Protein AF-A0A522YVW8-F1 (afdb_monomer_lite)

Foldseek 3Di:
DVVVVVVVVVVVVVVVVVVVVVVVPPPDVVCVLVVQQPPFAKFKAFPVRHTDDLVVQDDPPDRPRDPVCVQVSLQVSCVVPVPPDFMWMAGPVRPDIDTHNDD

Radius of gyration: 24.08 Å; chains: 1; bounding box: 51×25×70 Å

Sequence (103 aa):
MTRLRAVCLALLLLDLLYCVMAVTTVNAPSWDMFAKVEPLDFELTDARGAPVDLRASLPRAFYLVRREMLPALAECACRLRPEPAPWRLRLKDGSFTKDICVP

pLDDT: mean 75.1, std 14.1, range [38.06, 93.25]

Secondary structure (DSSP, 8-state):
-HHHHHHHHHHHHHHHHHHHHHHH-TT-TTTHHHHT-----EEEE-TTS-B--SGGGS-TT-----GGGHHHHHHHHHHHS-TTPPEEEEETTSS-EEEES--

Structure (mmCIF, N/CA/C/O backbone):
data_AF-A0A522YVW8-F1
#
_entry.id   AF-A0A522YVW8-F1
#
loop_
_atom_site.group_PDB
_atom_site.id
_atom_site.type_symbol
_atom_site.label_atom_id
_atom_site.label_alt_id
_atom_site.label_comp_id
_atom_site.label_asym_id
_atom_site.label_entity_id
_atom_site.label_seq_id
_atom_site.pdbx_PDB_ins_code
_atom_site.Cartn_x
_atom_site.Cartn_y
_atom_site.Cartn_z
_atom_site.occupancy
_atom_site.B_iso_or_equiv
_atom_site.auth_seq_id
_atom_site.auth_comp_id
_atom_site.auth_asym_id
_atom_site.auth_atom_id
_atom_site.pdbx_PDB_model_num
ATOM 1 N N . MET A 1 1 ? 37.978 11.272 -46.383 1.00 59.72 1 MET A N 1
ATOM 2 C CA . MET A 1 1 ? 36.776 11.923 -45.801 1.00 59.72 1 MET A CA 1
ATOM 3 C C . MET A 1 1 ? 35.459 11.211 -46.131 1.00 59.72 1 MET A C 1
ATOM 5 O O . MET A 1 1 ? 34.603 11.138 -45.262 1.00 59.72 1 MET A O 1
ATOM 9 N N . THR A 1 2 ? 35.277 10.650 -47.330 1.00 65.69 2 THR A N 1
ATOM 10 C CA . THR A 1 2 ? 34.048 9.933 -47.745 1.00 65.69 2 THR A CA 1
ATOM 11 C C . THR A 1 2 ? 33.773 8.638 -46.971 1.00 65.69 2 THR A C 1
ATOM 13 O O . THR A 1 2 ? 32.630 8.383 -46.608 1.00 65.69 2 THR A O 1
ATOM 16 N N . ARG A 1 3 ? 34.810 7.858 -46.630 1.00 72.94 3 ARG A N 1
ATOM 17 C CA . ARG A 1 3 ? 34.659 6.617 -45.840 1.00 72.94 3 ARG A CA 1
ATOM 18 C C . ARG A 1 3 ? 34.162 6.858 -44.410 1.00 72.94 3 ARG A C 1
ATOM 20 O O . ARG A 1 3 ? 33.306 6.126 -43.941 1.00 72.94 3 ARG A O 1
ATOM 27 N N . LEU A 1 4 ? 34.642 7.915 -43.749 1.00 79.19 4 LEU A N 1
ATOM 28 C CA . LEU A 1 4 ? 34.216 8.259 -42.385 1.00 79.19 4 LEU A CA 1
ATOM 29 C C . LEU A 1 4 ? 32.739 8.677 -42.347 1.00 79.19 4 LEU A C 1
ATOM 31 O O . LEU A 1 4 ? 32.002 8.265 -41.462 1.00 79.19 4 LEU A O 1
ATOM 35 N N . ARG A 1 5 ? 32.293 9.435 -43.359 1.00 80.81 5 ARG A N 1
ATOM 36 C CA . ARG A 1 5 ? 30.884 9.824 -43.507 1.00 80.81 5 ARG A CA 1
ATOM 37 C C . ARG A 1 5 ? 29.972 8.618 -43.719 1.00 80.81 5 ARG A C 1
ATOM 39 O O . ARG A 1 5 ? 28.914 8.570 -43.111 1.00 80.81 5 ARG A O 1
ATOM 46 N N . ALA A 1 6 ? 30.393 7.645 -44.527 1.00 85.12 6 ALA A N 1
ATOM 47 C CA . ALA A 1 6 ? 29.631 6.415 -44.735 1.00 85.12 6 ALA A CA 1
ATOM 48 C C . ALA A 1 6 ? 29.495 5.592 -43.442 1.00 85.12 6 ALA A C 1
ATOM 50 O O . ALA A 1 6 ? 28.415 5.089 -43.155 1.00 85.12 6 ALA A O 1
ATOM 51 N N . VAL A 1 7 ? 30.558 5.516 -42.632 1.00 85.81 7 VAL A N 1
ATOM 52 C CA . VAL A 1 7 ? 30.527 4.826 -41.332 1.00 85.81 7 VAL A CA 1
ATOM 53 C C . VAL A 1 7 ? 29.615 5.549 -40.340 1.00 85.81 7 VAL A C 1
ATOM 55 O O . VAL A 1 7 ? 28.770 4.910 -39.724 1.00 85.81 7 VAL A O 1
ATOM 58 N N . CYS A 1 8 ? 29.714 6.877 -40.221 1.00 86.31 8 CYS A N 1
ATOM 59 C CA . CYS A 1 8 ? 28.822 7.649 -39.350 1.00 86.31 8 CYS A CA 1
ATOM 60 C C . CYS A 1 8 ? 27.353 7.520 -39.767 1.00 86.31 8 CYS A C 1
ATOM 62 O O . CYS A 1 8 ? 26.482 7.400 -38.912 1.00 86.31 8 CYS A O 1
ATOM 64 N N . LEU A 1 9 ? 27.077 7.524 -41.073 1.00 90.94 9 LEU A N 1
ATOM 65 C CA . LEU A 1 9 ? 25.720 7.404 -41.595 1.00 90.94 9 LEU A CA 1
ATOM 66 C C . LEU A 1 9 ? 25.160 5.989 -41.384 1.00 90.94 9 LEU A C 1
ATOM 68 O O . LEU A 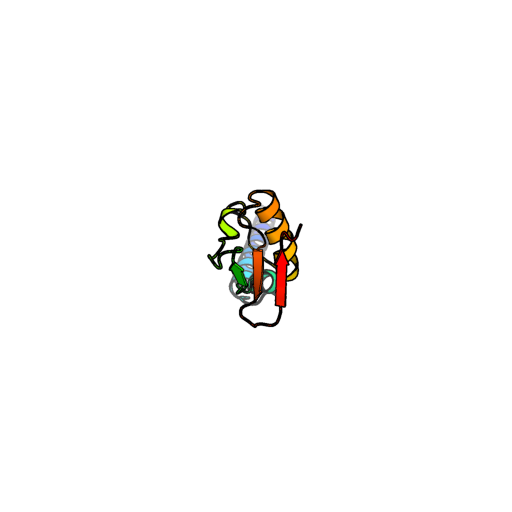1 9 ? 23.992 5.848 -41.039 1.00 90.94 9 LEU A O 1
ATOM 72 N N . ALA A 1 10 ? 25.997 4.954 -41.500 1.00 90.31 10 ALA A N 1
ATOM 73 C CA . ALA A 1 10 ? 25.621 3.583 -41.164 1.00 90.31 10 ALA A CA 1
ATOM 74 C C . ALA A 1 10 ? 25.314 3.412 -39.666 1.00 90.31 10 ALA A C 1
ATOM 76 O O . ALA A 1 10 ? 24.329 2.764 -39.325 1.00 90.31 10 ALA A O 1
ATOM 77 N N . LEU A 1 11 ? 26.108 4.026 -38.782 1.00 89.56 11 LEU A N 1
ATOM 78 C CA . LEU A 1 11 ? 25.860 4.003 -37.335 1.00 89.56 11 LEU A CA 1
ATOM 79 C C . LEU A 1 11 ? 24.562 4.735 -36.968 1.00 89.56 11 LEU A C 1
ATOM 81 O O . LEU A 1 11 ? 23.757 4.203 -36.214 1.00 89.56 11 LEU A O 1
ATOM 85 N N . LEU A 1 12 ? 24.312 5.903 -37.570 1.00 91.62 12 LEU A N 1
ATOM 86 C CA . LEU A 1 12 ? 23.057 6.643 -37.395 1.00 91.62 12 LEU A CA 1
ATOM 87 C C . LEU A 1 12 ? 21.839 5.845 -37.868 1.00 91.62 12 LEU A C 1
ATOM 89 O O . LEU A 1 12 ? 20.812 5.842 -37.197 1.00 91.62 12 LEU A O 1
ATOM 93 N N . LEU A 1 13 ? 21.943 5.159 -39.009 1.00 93.25 13 LEU A N 1
ATOM 94 C CA . LEU A 1 13 ? 20.872 4.292 -39.500 1.00 93.25 13 LEU A CA 1
ATOM 95 C C . LEU A 1 13 ? 20.631 3.100 -38.568 1.00 93.25 13 LEU A C 1
ATOM 97 O O . LEU A 1 13 ? 19.480 2.715 -38.383 1.00 93.25 13 LEU A O 1
ATOM 101 N N . LEU A 1 14 ? 21.685 2.542 -37.967 1.00 89.38 14 LEU A N 1
ATOM 102 C CA . LEU A 1 14 ? 21.572 1.445 -37.008 1.00 89.38 14 LEU A CA 1
ATOM 103 C C . LEU A 1 14 ? 20.843 1.886 -35.729 1.00 89.38 14 LEU A C 1
ATOM 105 O O . LEU A 1 14 ? 19.925 1.196 -35.289 1.00 89.38 14 LEU A O 1
ATOM 109 N N . ASP A 1 15 ? 21.192 3.053 -35.182 1.00 86.44 15 ASP A N 1
ATOM 110 C CA . ASP A 1 15 ? 20.510 3.640 -34.018 1.00 86.44 15 ASP A CA 1
ATOM 111 C C . ASP A 1 15 ? 19.047 3.960 -34.325 1.00 86.44 15 ASP A C 1
ATOM 113 O O . ASP A 1 15 ? 18.153 3.683 -33.525 1.00 86.44 15 ASP A O 1
ATOM 117 N N . LEU A 1 16 ? 18.774 4.506 -35.510 1.00 89.19 16 LEU A N 1
ATOM 118 C CA . LEU A 1 16 ? 17.413 4.831 -35.918 1.00 89.19 16 LEU A CA 1
ATOM 119 C C . LEU A 1 16 ? 16.569 3.559 -36.083 1.00 89.19 16 LEU A C 1
ATOM 121 O O . LEU A 1 16 ? 15.420 3.523 -35.643 1.0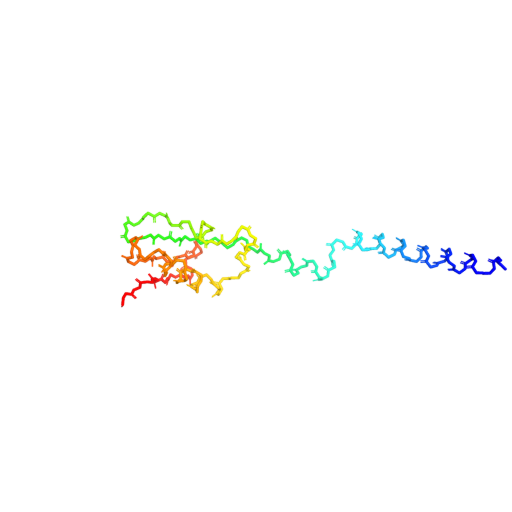0 89.19 16 LEU A O 1
ATOM 125 N N . LEU A 1 17 ? 17.154 2.489 -36.629 1.00 87.38 17 LEU A N 1
ATOM 126 C CA . LEU A 1 17 ? 16.517 1.177 -36.722 1.00 87.38 17 LEU A CA 1
ATOM 127 C C . LEU A 1 17 ? 16.258 0.570 -35.335 1.00 87.38 17 LEU A C 1
ATOM 129 O O . LEU A 1 17 ? 15.187 0.009 -35.108 1.00 87.38 17 LEU A O 1
ATOM 133 N N . TYR A 1 18 ? 17.198 0.719 -34.397 1.00 81.81 18 TYR A N 1
ATOM 134 C CA . TYR A 1 18 ? 17.029 0.287 -33.009 1.00 81.81 18 TYR A CA 1
ATOM 135 C C . TYR A 1 18 ? 15.882 1.033 -32.319 1.00 81.81 18 TYR A C 1
ATOM 137 O O . TYR A 1 18 ? 15.037 0.400 -31.692 1.00 81.81 18 TYR A O 1
ATOM 145 N N . CYS A 1 19 ? 15.789 2.354 -32.487 1.00 78.56 19 CYS A N 1
ATOM 146 C CA . CYS A 1 19 ? 14.689 3.154 -31.949 1.00 78.56 19 CYS A CA 1
ATOM 147 C C . CYS A 1 19 ? 13.329 2.724 -32.520 1.00 78.56 19 CYS A C 1
ATOM 149 O O . CYS A 1 19 ? 12.362 2.593 -31.773 1.00 78.56 19 CYS A O 1
ATOM 151 N N . VAL A 1 20 ? 13.249 2.451 -33.827 1.00 81.62 20 VAL A N 1
ATOM 152 C CA . VAL A 1 20 ? 12.018 1.952 -34.465 1.00 81.62 20 VAL A CA 1
ATOM 153 C C . VAL A 1 20 ? 11.655 0.553 -33.955 1.00 81.62 20 VAL A C 1
ATOM 155 O O . VAL A 1 20 ? 10.491 0.297 -33.643 1.00 81.62 20 VAL A O 1
ATOM 158 N N . MET A 1 21 ? 12.635 -0.343 -33.810 1.00 75.62 21 MET A N 1
ATOM 159 C CA . MET A 1 21 ? 12.433 -1.663 -33.200 1.00 75.62 21 MET A CA 1
ATOM 160 C C . MET A 1 21 ? 11.936 -1.537 -31.759 1.00 75.62 21 MET A C 1
ATOM 162 O O . MET A 1 21 ? 10.925 -2.138 -31.426 1.00 75.62 21 MET A O 1
ATOM 166 N N . ALA A 1 22 ? 12.558 -0.694 -30.935 1.00 69.44 22 ALA A N 1
ATOM 167 C CA . ALA A 1 22 ? 12.159 -0.484 -29.545 1.00 69.44 22 ALA A CA 1
ATOM 168 C C . ALA A 1 22 ? 10.719 0.045 -29.407 1.00 69.44 22 ALA A C 1
ATOM 170 O O . ALA A 1 22 ? 10.003 -0.361 -28.496 1.00 69.44 22 ALA A O 1
ATOM 171 N N . VAL A 1 23 ? 10.280 0.921 -30.319 1.00 71.12 23 VAL A N 1
ATOM 172 C CA . VAL A 1 23 ? 8.904 1.450 -30.341 1.00 71.12 23 VAL A CA 1
ATOM 173 C C . VAL A 1 23 ? 7.895 0.402 -30.819 1.00 71.12 23 VAL A C 1
ATOM 175 O O . VAL A 1 23 ? 6.766 0.368 -30.337 1.00 71.12 23 VAL A O 1
ATOM 178 N N . THR A 1 24 ? 8.278 -0.455 -31.767 1.00 70.88 24 THR A N 1
ATOM 179 C CA . THR A 1 24 ? 7.378 -1.472 -32.340 1.00 70.88 24 THR A CA 1
ATOM 180 C C . THR A 1 24 ? 7.311 -2.750 -31.505 1.00 70.88 24 THR A C 1
ATOM 182 O O . THR A 1 24 ? 6.283 -3.429 -31.507 1.00 70.88 24 THR A O 1
ATOM 185 N N . THR A 1 25 ? 8.341 -3.054 -30.713 1.00 60.31 25 THR A N 1
ATOM 186 C CA . THR A 1 25 ? 8.296 -4.084 -29.671 1.00 60.31 25 THR A CA 1
ATOM 187 C C . THR A 1 25 ? 7.583 -3.542 -28.433 1.00 60.31 25 THR A C 1
ATOM 189 O O . THR A 1 25 ? 8.189 -3.336 -27.385 1.00 60.31 25 THR A O 1
ATOM 192 N N . VAL A 1 26 ? 6.267 -3.356 -28.536 1.00 51.91 26 VAL A N 1
ATOM 193 C CA . VAL A 1 26 ? 5.372 -2.973 -27.422 1.00 51.91 26 VAL A CA 1
ATOM 194 C C . VAL A 1 26 ? 5.398 -4.001 -26.263 1.00 51.91 26 VAL A C 1
ATOM 196 O O . VAL A 1 26 ? 4.888 -3.730 -25.186 1.00 51.91 26 VAL A O 1
ATOM 199 N N . ASN A 1 27 ? 6.080 -5.143 -26.441 1.00 49.53 27 ASN A N 1
ATOM 200 C CA . ASN A 1 27 ? 6.222 -6.231 -25.467 1.00 49.53 27 ASN A CA 1
ATOM 201 C C . ASN A 1 27 ? 7.694 -6.566 -25.148 1.00 49.53 27 ASN A C 1
ATOM 203 O O . ASN A 1 27 ? 8.072 -7.736 -25.075 1.00 49.53 27 ASN A O 1
ATOM 207 N N . ALA A 1 28 ? 8.571 -5.568 -25.008 1.00 47.62 28 ALA A N 1
ATOM 208 C CA . ALA A 1 28 ? 9.888 -5.827 -24.431 1.00 47.62 28 ALA A CA 1
ATOM 209 C C . ALA A 1 28 ? 9.716 -6.240 -22.950 1.00 47.62 28 ALA A C 1
ATOM 211 O O . ALA A 1 28 ? 9.045 -5.523 -22.205 1.00 47.62 28 ALA A O 1
ATOM 212 N N . PRO A 1 29 ? 10.334 -7.342 -22.479 1.00 50.72 29 PRO A N 1
ATOM 213 C CA . PRO A 1 29 ? 10.122 -7.879 -21.125 1.00 50.72 29 PRO A CA 1
ATOM 214 C C . PRO A 1 29 ? 10.501 -6.902 -19.996 1.00 50.72 29 PRO A C 1
ATOM 216 O O . PRO A 1 29 ? 10.115 -7.090 -18.846 1.00 50.72 29 PRO A O 1
ATOM 219 N N . SER A 1 30 ? 11.238 -5.832 -20.306 1.00 50.59 30 SER A N 1
ATOM 220 C CA . SER A 1 30 ? 11.545 -4.753 -19.366 1.00 50.59 30 SER A CA 1
ATOM 221 C C . SER A 1 30 ? 10.346 -3.851 -19.050 1.00 50.59 30 SER A C 1
ATOM 223 O O . SER A 1 30 ? 10.303 -3.280 -17.964 1.00 50.59 30 SER A O 1
ATOM 225 N N . TRP A 1 31 ? 9.360 -3.733 -19.947 1.00 43.31 31 TRP A N 1
ATOM 226 C CA . TRP A 1 31 ? 8.134 -2.966 -19.696 1.00 43.31 31 TRP A CA 1
ATOM 227 C C . TRP A 1 31 ? 7.123 -3.742 -18.844 1.00 43.31 31 TRP A C 1
ATOM 229 O O . TRP A 1 31 ? 6.396 -3.126 -18.066 1.00 43.31 31 TRP A O 1
ATOM 239 N N . ASP A 1 32 ? 7.153 -5.079 -18.870 1.00 46.22 32 ASP A N 1
ATOM 240 C CA . ASP A 1 32 ? 6.354 -5.927 -17.969 1.00 46.22 32 ASP A CA 1
ATOM 241 C C . ASP A 1 32 ? 6.715 -5.736 -16.484 1.00 46.22 32 ASP A C 1
ATOM 243 O O . ASP A 1 32 ? 5.873 -5.930 -15.605 1.00 46.22 32 ASP A O 1
ATOM 247 N N . MET A 1 33 ? 7.936 -5.273 -16.180 1.00 44.47 33 MET A N 1
ATOM 248 C CA . MET A 1 33 ? 8.315 -4.881 -14.815 1.00 44.47 33 MET A CA 1
ATOM 249 C C . MET A 1 33 ? 7.546 -3.651 -14.307 1.00 44.47 33 MET A C 1
ATOM 251 O O . MET A 1 33 ? 7.402 -3.488 -13.096 1.00 44.47 33 MET A O 1
ATOM 255 N N . PHE A 1 34 ? 7.037 -2.811 -15.213 1.00 42.81 34 PHE A N 1
ATOM 256 C CA . PHE A 1 34 ? 6.215 -1.639 -14.898 1.00 42.81 34 PHE A CA 1
ATOM 257 C C . PHE A 1 34 ? 4.720 -1.881 -15.159 1.00 42.81 34 PHE A C 1
ATOM 259 O O . PHE A 1 34 ? 3.886 -1.232 -14.533 1.00 42.81 34 PHE A O 1
ATOM 266 N N . ALA A 1 35 ? 4.362 -2.831 -16.031 1.00 38.06 35 ALA A N 1
ATOM 267 C CA . ALA A 1 35 ? 2.971 -3.211 -16.294 1.00 38.06 35 ALA A CA 1
ATOM 268 C C . ALA A 1 35 ? 2.322 -3.947 -15.109 1.00 38.06 35 ALA A C 1
ATOM 270 O O . ALA A 1 35 ? 1.111 -3.874 -14.924 1.00 38.06 35 ALA A O 1
ATOM 271 N N . LYS A 1 36 ? 3.126 -4.591 -14.252 1.00 45.56 36 LYS A N 1
ATOM 272 C CA . LYS A 1 36 ? 2.666 -5.219 -13.004 1.00 45.56 36 LYS A CA 1
ATOM 273 C C . LYS A 1 36 ? 2.601 -4.270 -11.804 1.00 45.56 36 LYS A C 1
ATOM 275 O O . LYS A 1 36 ? 2.681 -4.706 -10.658 1.00 45.56 36 LYS A O 1
ATOM 280 N N . VAL A 1 37 ? 2.428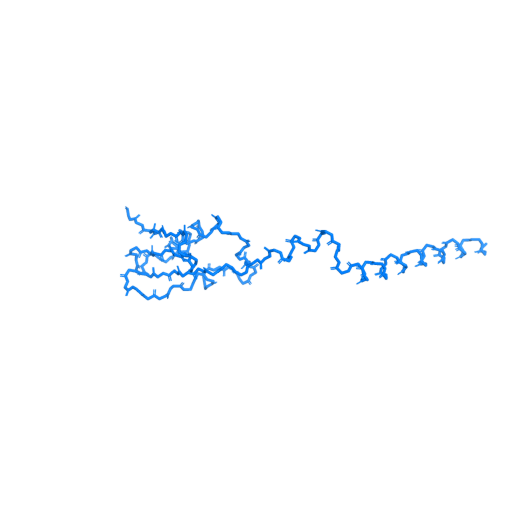 -2.970 -12.038 1.00 50.69 37 VAL A N 1
ATOM 281 C CA . VAL A 1 37 ? 1.911 -2.067 -11.001 1.00 50.69 37 VAL A CA 1
ATOM 282 C C . VAL A 1 37 ? 0.401 -2.283 -10.949 1.00 50.69 37 VAL A C 1
ATOM 284 O O . VAL A 1 37 ? -0.387 -1.463 -11.413 1.00 50.69 37 VAL A O 1
ATOM 287 N N . GLU A 1 38 ? -0.007 -3.450 -10.451 1.00 53.25 38 GLU A N 1
ATOM 288 C CA . GLU A 1 38 ? -1.414 -3.701 -10.174 1.00 53.25 38 GLU A CA 1
ATOM 289 C C . GLU A 1 38 ? -1.855 -2.686 -9.112 1.00 53.25 38 GLU A C 1
ATOM 291 O O . GLU A 1 38 ? -1.204 -2.573 -8.064 1.00 53.25 38 GLU A O 1
ATOM 296 N N . PRO A 1 39 ? -2.911 -1.895 -9.370 1.00 56.91 39 PRO A N 1
ATOM 297 C CA . PRO A 1 39 ? -3.464 -1.025 -8.353 1.00 56.91 39 PRO A CA 1
ATOM 298 C C . PRO A 1 39 ? -3.891 -1.908 -7.185 1.00 56.91 39 PRO A C 1
ATOM 300 O O . PRO A 1 39 ? -4.803 -2.722 -7.294 1.00 56.91 39 PRO A O 1
ATOM 303 N N . LEU A 1 40 ? -3.182 -1.779 -6.068 1.00 65.75 40 LEU A N 1
ATOM 304 C CA . LEU A 1 40 ? -3.515 -2.533 -4.878 1.00 65.75 40 LEU A CA 1
ATOM 305 C C . LEU A 1 40 ? -4.819 -1.995 -4.296 1.00 65.75 40 LEU A C 1
ATOM 307 O O . LEU A 1 40 ? -4.867 -0.893 -3.747 1.00 65.75 40 LEU A O 1
ATOM 311 N N . ASP A 1 41 ? -5.869 -2.794 -4.430 1.00 78.38 41 ASP A N 1
ATOM 312 C CA . ASP A 1 41 ? -7.183 -2.533 -3.864 1.00 78.38 41 ASP A CA 1
ATOM 313 C C . ASP A 1 41 ? -7.197 -2.906 -2.374 1.00 78.38 41 ASP A C 1
ATOM 315 O O . ASP A 1 41 ? -7.472 -4.043 -1.977 1.00 78.38 41 ASP A O 1
ATOM 319 N N . PHE A 1 42 ? -6.881 -1.923 -1.531 1.00 83.62 42 PHE A N 1
ATOM 320 C CA . PHE A 1 42 ? -6.928 -2.039 -0.075 1.00 83.62 42 PHE A CA 1
ATOM 321 C C . PHE A 1 42 ? -7.846 -0.987 0.545 1.00 83.62 42 PHE A C 1
ATOM 323 O O . PHE A 1 42 ? -8.101 0.075 -0.023 1.00 83.62 42 PHE A O 1
ATOM 330 N N . GLU A 1 43 ? -8.318 -1.294 1.742 1.00 88.00 43 GLU A N 1
ATOM 331 C CA . GLU A 1 43 ? -9.078 -0.417 2.615 1.00 88.00 43 GLU A CA 1
ATOM 332 C C . GLU A 1 43 ? -8.335 -0.318 3.946 1.00 88.00 43 GLU A C 1
ATOM 334 O O . GLU A 1 43 ? -7.913 -1.324 4.521 1.00 88.00 43 GLU A O 1
ATOM 339 N N . LEU A 1 44 ? -8.146 0.907 4.423 1.00 87.00 44 LEU A N 1
ATOM 340 C CA . LEU A 1 44 ? -7.627 1.175 5.754 1.00 87.00 44 LE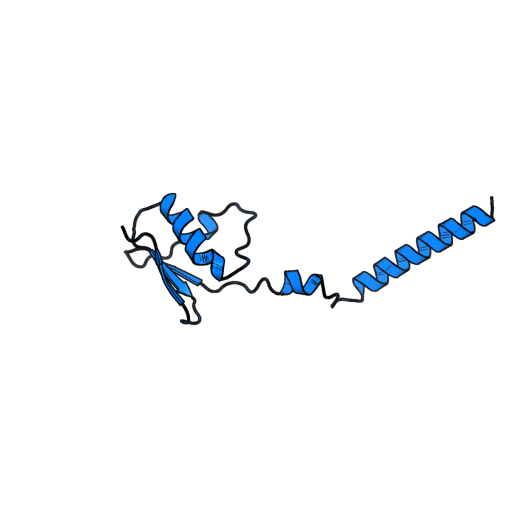U A CA 1
ATOM 341 C C . LEU A 1 44 ? -8.687 1.972 6.505 1.00 87.00 44 LEU A C 1
ATOM 343 O O . LEU A 1 44 ? -9.105 3.029 6.035 1.00 87.00 44 LEU A O 1
ATOM 347 N N . THR A 1 45 ? -9.120 1.468 7.653 1.00 90.00 45 THR A N 1
ATOM 348 C CA . THR A 1 45 ? -10.105 2.141 8.506 1.00 90.00 45 THR A CA 1
ATOM 349 C C . THR A 1 45 ? -9.531 2.400 9.885 1.00 90.00 45 THR A C 1
ATOM 351 O O . THR A 1 45 ? -8.775 1.581 10.402 1.00 90.00 45 THR A O 1
ATOM 354 N N . ASP A 1 46 ? -9.907 3.512 10.496 1.00 88.94 46 ASP A N 1
ATOM 355 C CA . ASP A 1 46 ? -9.560 3.817 11.878 1.00 88.94 46 ASP A CA 1
ATOM 356 C C . ASP A 1 46 ? -10.459 3.064 12.882 1.00 88.94 46 ASP A C 1
ATOM 358 O O . ASP A 1 46 ? -11.359 2.306 12.503 1.00 88.94 46 ASP A O 1
ATOM 362 N N . ALA A 1 47 ? -10.243 3.292 14.180 1.00 86.69 47 ALA A N 1
ATOM 363 C CA . ALA A 1 47 ? -11.022 2.652 15.244 1.00 86.69 47 ALA A CA 1
ATOM 364 C C . ALA A 1 47 ? -12.519 3.005 15.234 1.00 86.69 47 ALA A C 1
ATOM 366 O O . ALA A 1 47 ? -13.328 2.313 15.851 1.00 86.69 47 ALA A O 1
ATOM 367 N N . ARG A 1 48 ? -12.896 4.093 14.555 1.00 87.88 48 ARG A N 1
ATOM 368 C CA . ARG A 1 48 ? -14.278 4.566 14.407 1.00 87.88 48 ARG A CA 1
ATOM 369 C C . ARG A 1 48 ? -14.914 4.056 13.112 1.00 87.88 48 ARG A C 1
ATOM 371 O O . ARG A 1 48 ? -16.071 4.368 12.845 1.00 87.88 48 ARG A O 1
ATOM 378 N N . GLY A 1 49 ? -14.176 3.284 12.314 1.00 86.00 49 GLY A N 1
ATOM 379 C CA . GLY A 1 49 ? -14.606 2.808 11.004 1.00 86.00 49 GLY A CA 1
ATOM 380 C C . GLY A 1 49 ? -14.522 3.869 9.906 1.00 86.00 49 GLY A C 1
ATOM 381 O O . GLY A 1 49 ? -15.035 3.638 8.812 1.00 86.00 49 GLY A O 1
ATOM 382 N N . ALA A 1 50 ? -13.896 5.021 10.160 1.00 87.50 50 ALA A N 1
ATOM 383 C CA . ALA A 1 50 ? -13.681 6.029 9.132 1.00 87.50 50 ALA A CA 1
ATOM 384 C C . ALA A 1 50 ? -12.501 5.633 8.225 1.00 87.50 50 ALA A C 1
ATOM 386 O O . ALA A 1 50 ? -11.509 5.074 8.703 1.00 87.50 50 ALA A O 1
ATOM 387 N N . PRO A 1 51 ? -12.590 5.897 6.908 1.00 86.81 51 PRO A N 1
ATOM 388 C CA . PRO A 1 51 ? -11.521 5.572 5.976 1.00 86.81 51 PRO A CA 1
ATOM 389 C C . PRO A 1 51 ? -10.296 6.456 6.231 1.00 86.81 51 PRO A C 1
ATOM 391 O O . PRO A 1 51 ? -10.400 7.678 6.345 1.00 86.81 51 PRO A O 1
ATOM 394 N N . VAL A 1 52 ? -9.123 5.832 6.267 1.00 83.69 52 VAL A N 1
ATOM 395 C CA . VAL A 1 52 ? -7.831 6.503 6.409 1.00 83.69 52 VAL A CA 1
ATOM 396 C C . VAL A 1 52 ? -7.130 6.499 5.059 1.00 83.69 52 VAL A C 1
ATOM 398 O O . VAL A 1 52 ? -6.795 5.446 4.515 1.00 83.69 52 VAL A O 1
ATOM 401 N N . ASP A 1 53 ? -6.868 7.689 4.520 1.00 79.75 53 ASP A N 1
ATOM 402 C CA . ASP A 1 53 ? -6.083 7.810 3.297 1.00 79.75 53 ASP A CA 1
ATOM 403 C C . ASP A 1 53 ? -4.586 7.642 3.596 1.00 79.75 53 ASP A C 1
ATOM 405 O O . ASP A 1 53 ? -3.907 8.555 4.073 1.00 79.75 53 ASP A O 1
ATOM 409 N N . LEU A 1 54 ? -4.059 6.457 3.281 1.00 76.31 54 LEU A N 1
ATOM 410 C CA . LEU A 1 54 ? -2.635 6.152 3.408 1.00 76.31 54 LEU A CA 1
ATOM 411 C C . LEU A 1 54 ? -1.770 7.046 2.506 1.00 76.31 54 LEU A C 1
ATOM 413 O O . LEU A 1 54 ? -0.645 7.386 2.868 1.00 76.31 54 LEU A O 1
ATOM 417 N N . ARG A 1 55 ? -2.288 7.439 1.332 1.00 71.94 55 ARG A N 1
ATOM 418 C CA . ARG A 1 55 ? -1.549 8.230 0.335 1.00 71.94 55 ARG A CA 1
ATOM 419 C C . ARG A 1 55 ? -1.291 9.643 0.832 1.00 71.94 55 ARG A C 1
ATOM 421 O O . ARG A 1 55 ? -0.252 10.209 0.513 1.00 71.94 55 ARG A O 1
ATOM 428 N N . ALA A 1 56 ? -2.178 10.176 1.672 1.00 72.00 56 ALA A N 1
ATOM 429 C CA . ALA A 1 56 ? -1.991 11.470 2.320 1.00 72.00 56 ALA A CA 1
ATOM 430 C C . ALA A 1 56 ? -0.771 11.508 3.262 1.00 72.00 56 ALA A C 1
ATOM 432 O O . ALA A 1 56 ? -0.291 12.590 3.592 1.00 72.00 56 ALA A O 1
ATOM 433 N N . SER A 1 57 ? -0.273 10.347 3.698 1.00 69.12 57 SER A N 1
ATOM 434 C CA . SER A 1 57 ? 0.910 10.224 4.561 1.00 69.12 57 SER A CA 1
ATOM 435 C C . SER A 1 57 ? 2.176 9.821 3.793 1.00 69.12 57 SER A C 1
ATOM 437 O O . SER A 1 57 ? 3.249 9.744 4.388 1.00 69.12 57 SER A O 1
ATOM 439 N N . LEU A 1 58 ? 2.076 9.575 2.482 1.00 67.25 58 LEU A N 1
ATOM 440 C CA . LEU A 1 58 ? 3.204 9.225 1.621 1.00 67.25 58 LEU A CA 1
ATOM 441 C C . LEU A 1 58 ? 3.698 10.455 0.838 1.00 67.25 58 LEU A C 1
ATOM 443 O O . LEU A 1 58 ? 2.902 11.321 0.467 1.00 67.25 58 LEU A O 1
ATOM 447 N N . PRO A 1 59 ? 5.003 10.549 0.521 1.00 63.69 59 PRO A N 1
ATOM 448 C CA . PRO A 1 59 ? 5.493 11.552 -0.418 1.00 63.69 59 PRO A CA 1
ATOM 449 C C . PRO A 1 59 ? 4.805 11.391 -1.781 1.00 63.69 59 PRO A C 1
ATOM 451 O O . PRO A 1 59 ? 4.602 10.268 -2.236 1.00 63.69 59 PRO A O 1
ATOM 454 N N . ARG A 1 60 ? 4.513 12.498 -2.482 1.00 57.09 60 ARG A N 1
ATOM 455 C CA . ARG A 1 60 ? 3.790 12.506 -3.779 1.00 57.09 60 ARG A CA 1
ATOM 456 C C . ARG A 1 60 ? 4.374 11.587 -4.868 1.00 57.09 60 ARG A C 1
ATOM 458 O O . ARG A 1 60 ? 3.679 11.296 -5.832 1.00 57.09 60 ARG A O 1
ATOM 465 N N . ALA A 1 61 ? 5.630 11.162 -4.733 1.00 56.19 61 ALA A N 1
ATOM 466 C CA . ALA A 1 61 ? 6.327 10.287 -5.676 1.00 56.19 61 ALA A CA 1
ATOM 467 C C . ALA A 1 61 ? 6.332 8.794 -5.277 1.00 56.19 61 ALA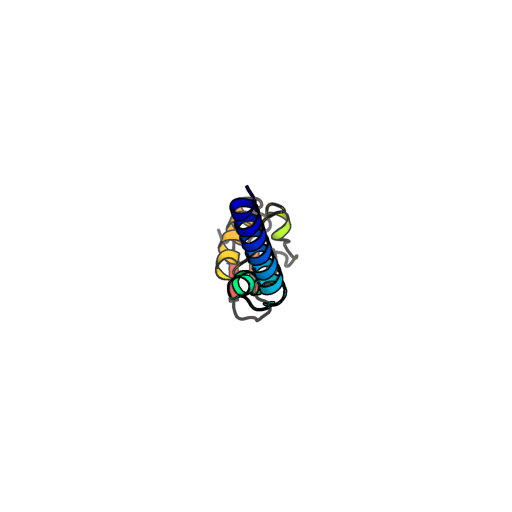 A C 1
ATOM 469 O O . ALA A 1 61 ? 6.935 7.986 -5.981 1.00 56.19 61 ALA A O 1
ATOM 470 N N . PHE A 1 62 ? 5.706 8.409 -4.158 1.00 57.50 62 PHE A N 1
ATOM 471 C CA . PHE A 1 62 ? 5.646 7.010 -3.737 1.00 57.50 62 PHE A CA 1
ATOM 472 C C . PHE A 1 62 ? 4.463 6.288 -4.378 1.00 57.50 62 PHE A C 1
ATOM 474 O O . PHE A 1 62 ? 3.301 6.563 -4.085 1.00 57.50 62 PHE A O 1
ATOM 481 N N . TYR A 1 63 ? 4.784 5.304 -5.212 1.00 56.97 63 TYR A N 1
ATOM 482 C CA . TYR A 1 63 ? 3.831 4.311 -5.681 1.00 56.97 63 TYR A CA 1
ATOM 483 C C . TYR A 1 63 ? 3.842 3.136 -4.699 1.00 56.97 63 TYR A C 1
ATOM 485 O O . TYR A 1 63 ? 4.899 2.627 -4.328 1.00 56.97 63 TYR A O 1
ATOM 493 N N . LEU A 1 64 ? 2.667 2.706 -4.246 1.00 59.84 64 LEU A N 1
ATOM 494 C CA . LEU A 1 64 ? 2.507 1.462 -3.493 1.00 59.84 64 LEU A CA 1
ATOM 495 C C . LEU A 1 64 ? 2.668 0.296 -4.470 1.00 59.84 64 LEU A C 1
ATOM 497 O O . LEU A 1 64 ? 1.701 -0.151 -5.071 1.00 59.84 64 LEU A O 1
ATOM 501 N N . VAL A 1 65 ? 3.912 -0.137 -4.687 1.00 58.59 65 VAL A N 1
ATOM 502 C CA . VAL A 1 65 ? 4.230 -1.093 -5.762 1.00 58.59 65 VAL A CA 1
ATOM 503 C C . VAL A 1 65 ? 3.938 -2.542 -5.363 1.00 58.59 65 VAL A C 1
ATOM 505 O O . VAL A 1 65 ? 3.786 -3.386 -6.239 1.00 58.59 65 VAL A O 1
ATOM 508 N N . ARG A 1 66 ? 3.888 -2.875 -4.062 1.00 69.88 66 ARG A N 1
ATOM 509 C CA . ARG A 1 66 ? 3.729 -4.274 -3.632 1.00 69.88 66 ARG A CA 1
ATOM 510 C C . ARG A 1 66 ? 2.910 -4.452 -2.359 1.00 69.88 66 ARG A C 1
ATOM 512 O O . ARG A 1 66 ? 3.010 -3.663 -1.417 1.00 69.88 66 ARG A O 1
ATOM 519 N N . ARG A 1 67 ? 2.144 -5.543 -2.334 1.00 73.06 67 ARG A N 1
ATOM 520 C CA . ARG A 1 67 ? 1.206 -5.930 -1.273 1.00 73.06 67 ARG A CA 1
ATOM 521 C C . ARG A 1 67 ? 1.882 -6.132 0.075 1.00 73.06 67 ARG A C 1
ATOM 523 O O . ARG A 1 67 ? 1.317 -5.780 1.106 1.00 73.06 67 ARG A O 1
ATOM 530 N N . GLU A 1 68 ? 3.104 -6.646 0.070 1.00 77.56 68 GLU A N 1
ATOM 531 C CA . GLU A 1 68 ? 3.855 -6.980 1.281 1.00 77.56 68 GLU A CA 1
ATOM 532 C C . GLU A 1 68 ? 4.311 -5.726 2.039 1.00 77.56 68 GLU A C 1
ATOM 534 O O . GLU A 1 68 ? 4.567 -5.787 3.238 1.00 77.56 68 GLU A O 1
ATOM 539 N N . MET A 1 69 ? 4.380 -4.573 1.362 1.00 76.19 69 MET A N 1
ATOM 540 C CA . MET A 1 69 ? 4.789 -3.303 1.967 1.00 76.19 69 MET A CA 1
ATOM 541 C C . MET A 1 69 ? 3.634 -2.555 2.646 1.00 76.19 69 MET A C 1
ATOM 543 O O . MET A 1 69 ? 3.890 -1.671 3.464 1.00 76.19 69 MET A O 1
ATOM 547 N N . LEU A 1 70 ? 2.373 -2.899 2.350 1.00 81.38 70 LEU A N 1
ATOM 548 C CA . LEU A 1 70 ? 1.202 -2.213 2.912 1.00 81.38 70 LEU A CA 1
ATOM 549 C C . LEU A 1 70 ? 1.180 -2.189 4.450 1.00 81.38 70 LEU A C 1
ATOM 551 O O . LEU A 1 70 ? 0.963 -1.109 5.001 1.00 81.38 70 LEU A O 1
ATOM 555 N N . PRO A 1 71 ? 1.431 -3.304 5.167 1.00 83.00 71 PRO A N 1
ATOM 556 C CA . PRO A 1 71 ? 1.430 -3.291 6.628 1.00 83.00 71 PRO A CA 1
ATOM 557 C C . PRO A 1 71 ? 2.501 -2.365 7.207 1.00 83.00 71 PRO A C 1
ATOM 559 O O . PRO A 1 71 ? 2.208 -1.583 8.104 1.00 83.00 71 PRO A O 1
ATOM 562 N N . ALA A 1 72 ? 3.720 -2.401 6.661 1.00 82.62 72 ALA A N 1
ATOM 563 C CA . ALA A 1 72 ? 4.824 -1.563 7.126 1.00 82.62 72 ALA A CA 1
ATOM 564 C C . ALA A 1 72 ? 4.549 -0.069 6.885 1.00 82.62 72 ALA A C 1
ATOM 566 O O . ALA A 1 72 ? 4.860 0.773 7.726 1.00 82.62 72 ALA A O 1
ATOM 5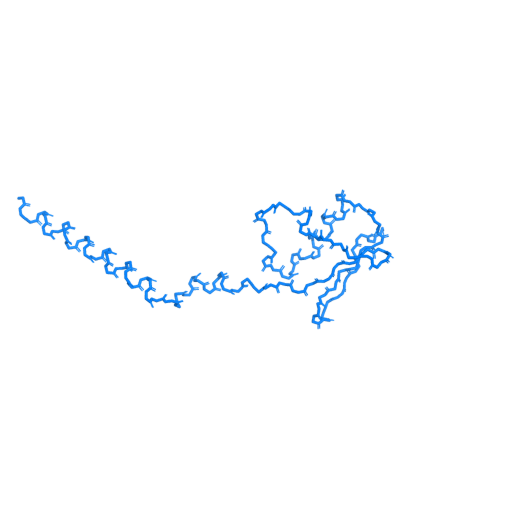67 N N . LEU A 1 73 ? 3.925 0.266 5.753 1.00 80.94 73 LEU A N 1
ATOM 568 C CA . LEU A 1 73 ? 3.529 1.638 5.444 1.00 80.94 73 LEU A CA 1
ATOM 569 C C . LEU A 1 73 ? 2.373 2.118 6.326 1.00 80.94 73 LEU A C 1
ATOM 571 O O . LEU A 1 73 ? 2.409 3.256 6.785 1.00 80.94 73 LEU A O 1
ATOM 575 N N . ALA A 1 74 ? 1.394 1.259 6.621 1.00 84.31 74 ALA A N 1
ATOM 576 C CA . ALA A 1 74 ? 0.335 1.559 7.582 1.00 84.31 74 ALA A CA 1
ATOM 577 C C . ALA A 1 74 ? 0.878 1.762 8.999 1.00 84.31 74 ALA A C 1
ATOM 579 O O . ALA A 1 74 ? 0.486 2.717 9.664 1.00 84.31 74 ALA A O 1
ATOM 580 N N . GLU A 1 75 ? 1.830 0.937 9.438 1.00 85.44 75 GLU A N 1
ATOM 581 C CA . GLU A 1 75 ? 2.519 1.116 10.721 1.00 85.44 75 GLU A CA 1
ATOM 582 C C . GLU A 1 75 ? 3.292 2.442 10.758 1.00 85.44 75 GLU A C 1
ATOM 584 O O . GLU A 1 75 ? 3.218 3.175 11.742 1.00 85.44 75 GLU A O 1
ATOM 589 N N . CYS A 1 76 ? 3.996 2.795 9.679 1.00 81.12 76 CYS A N 1
ATOM 590 C CA . CYS A 1 76 ? 4.737 4.052 9.591 1.00 81.12 76 CYS A CA 1
ATOM 591 C C . CYS A 1 76 ? 3.807 5.277 9.604 1.00 81.12 76 CYS A C 1
ATOM 593 O O . CYS A 1 76 ? 4.013 6.201 10.391 1.00 81.12 76 CYS A O 1
ATOM 595 N N . ALA A 1 77 ? 2.750 5.261 8.788 1.00 81.00 77 ALA A N 1
ATOM 596 C CA . ALA A 1 77 ? 1.752 6.326 8.735 1.00 81.00 77 ALA A CA 1
ATOM 597 C C . ALA A 1 77 ? 1.049 6.510 10.085 1.00 81.00 77 ALA A C 1
ATOM 599 O O . ALA A 1 77 ? 0.831 7.639 10.523 1.00 81.00 77 ALA A O 1
ATOM 600 N N . CYS A 1 78 ? 0.755 5.411 10.771 1.00 84.38 78 CYS A N 1
ATOM 601 C CA . CYS A 1 78 ? 0.156 5.465 12.088 1.00 84.38 78 CYS A CA 1
ATOM 602 C C . CYS A 1 78 ? 1.130 5.969 13.165 1.00 84.38 78 CYS A C 1
ATOM 604 O O . CYS A 1 78 ? 0.738 6.753 14.016 1.00 84.38 78 CYS A O 1
ATOM 606 N N . ARG A 1 79 ? 2.429 5.648 13.110 1.00 82.56 79 ARG A N 1
ATOM 607 C CA . ARG A 1 79 ? 3.408 6.285 14.017 1.00 82.56 79 ARG A CA 1
ATOM 608 C C . ARG A 1 79 ? 3.458 7.806 13.855 1.00 82.56 79 ARG A C 1
ATOM 610 O O . ARG A 1 79 ? 3.690 8.510 14.832 1.00 82.56 79 ARG A O 1
ATOM 617 N N . LEU A 1 80 ? 3.245 8.310 12.639 1.00 78.38 80 LEU A N 1
ATOM 618 C CA . LEU A 1 80 ? 3.178 9.748 12.366 1.00 78.38 80 LEU A CA 1
ATOM 619 C C . LEU A 1 80 ? 1.853 10.375 12.830 1.00 78.38 80 LEU A C 1
ATOM 621 O O . LEU A 1 80 ? 1.830 11.553 13.181 1.00 78.38 80 LEU A O 1
ATOM 625 N N . ARG A 1 81 ? 0.756 9.607 12.825 1.00 77.19 81 ARG A N 1
ATOM 626 C CA . ARG A 1 81 ? -0.575 10.019 13.293 1.00 77.19 81 ARG A CA 1
ATOM 627 C C . ARG A 1 81 ? -1.259 8.867 14.045 1.00 77.19 81 ARG A C 1
ATOM 629 O O . ARG A 1 81 ? -2.031 8.134 13.434 1.00 77.19 81 ARG A O 1
ATOM 636 N N . PRO A 1 82 ? -0.983 8.701 15.351 1.00 70.12 82 PRO A N 1
ATOM 637 C CA . PRO A 1 82 ? -1.389 7.507 16.096 1.00 70.12 82 PRO A CA 1
ATOM 638 C C . PRO A 1 82 ? -2.875 7.454 16.447 1.00 70.12 82 PRO A C 1
ATOM 640 O O . PRO A 1 82 ? -3.351 6.409 16.875 1.00 70.12 82 PRO A O 1
ATOM 643 N N . GLU A 1 83 ? -3.629 8.539 16.266 1.00 77.44 83 GLU A N 1
ATOM 644 C CA . GLU A 1 83 ? -5.048 8.575 16.608 1.00 77.44 83 GLU A CA 1
ATOM 645 C C . GLU A 1 83 ? -5.951 8.837 15.395 1.00 77.44 83 GLU A C 1
ATOM 647 O O . GLU A 1 83 ? -5.614 9.674 14.552 1.00 77.44 83 GLU A O 1
ATOM 652 N N . PRO A 1 84 ? -7.119 8.169 15.318 1.00 78.25 84 PRO A N 1
ATOM 653 C CA . PRO A 1 84 ? -7.642 7.192 16.281 1.00 78.25 84 PRO A CA 1
ATOM 654 C C . PRO A 1 84 ? -7.212 5.745 15.954 1.00 78.25 84 PRO A C 1
ATOM 656 O O . PRO A 1 84 ? -7.665 5.162 14.972 1.00 78.25 84 PRO A O 1
ATOM 659 N N . ALA A 1 85 ? -6.357 5.154 16.793 1.00 78.50 85 ALA A N 1
ATOM 660 C CA . ALA A 1 85 ? -5.969 3.739 16.756 1.00 78.50 85 ALA A CA 1
ATOM 661 C C . ALA A 1 85 ? -6.962 2.845 17.535 1.00 78.50 85 ALA A C 1
ATOM 663 O O . ALA A 1 85 ? -7.679 3.351 18.403 1.00 78.50 85 ALA A O 1
ATOM 664 N N . PRO A 1 86 ? -7.013 1.523 17.266 1.00 86.00 86 PRO A N 1
ATOM 665 C CA . PRO A 1 86 ? -6.251 0.786 16.252 1.00 86.00 86 PRO A CA 1
ATOM 666 C C . PRO A 1 86 ? -6.765 1.032 14.830 1.00 86.00 86 PRO A C 1
ATOM 668 O O . PRO A 1 86 ? -7.938 1.332 14.616 1.00 86.00 86 PRO A O 1
ATOM 671 N N . TRP A 1 87 ? -5.882 0.888 13.845 1.00 89.19 87 TRP A N 1
ATOM 672 C CA . TRP A 1 87 ? -6.251 0.912 12.431 1.00 89.19 87 TRP A CA 1
ATOM 673 C C . TRP A 1 87 ? -6.428 -0.511 11.918 1.00 89.19 87 TRP A C 1
ATOM 675 O O . TRP A 1 87 ? -5.683 -1.407 12.296 1.00 89.19 87 TRP A O 1
ATOM 685 N N . ARG A 1 88 ? -7.376 -0.731 11.015 1.00 90.50 88 ARG A N 1
ATOM 686 C CA . ARG A 1 88 ? -7.627 -2.030 10.393 1.00 90.50 88 ARG A CA 1
ATOM 687 C C . ARG A 1 88 ? -7.329 -1.951 8.908 1.00 90.50 88 ARG A C 1
ATOM 689 O O . ARG A 1 88 ? -8.006 -1.238 8.172 1.00 90.50 88 ARG A O 1
ATOM 696 N N . LEU A 1 89 ? -6.304 -2.680 8.481 1.00 89.25 89 LEU A N 1
ATOM 697 C CA . LEU A 1 89 ? -5.921 -2.826 7.082 1.00 89.25 89 LEU A CA 1
ATOM 698 C C . LEU A 1 89 ? -6.578 -4.083 6.517 1.00 89.25 89 LEU A C 1
ATOM 700 O O . LEU A 1 89 ? -6.369 -5.178 7.039 1.00 89.25 89 LEU A O 1
ATOM 704 N N . ARG A 1 90 ? -7.326 -3.940 5.427 1.00 89.94 90 ARG A N 1
ATOM 705 C CA . ARG A 1 90 ? -7.982 -5.039 4.720 1.00 89.94 90 ARG A CA 1
ATOM 706 C C . ARG A 1 90 ? -7.723 -4.934 3.223 1.00 89.94 90 ARG A C 1
ATOM 708 O O . ARG A 1 90 ? -7.766 -3.851 2.655 1.00 89.94 90 ARG A O 1
ATOM 715 N N . LEU A 1 91 ? -7.477 -6.059 2.566 1.00 86.50 91 LEU A N 1
ATOM 716 C CA . LEU A 1 91 ? -7.506 -6.116 1.104 1.00 86.50 91 LEU A CA 1
ATOM 717 C C . LEU A 1 91 ? -8.929 -6.392 0.625 1.00 86.50 91 LEU A C 1
ATOM 719 O O . LEU A 1 91 ? -9.644 -7.188 1.242 1.00 86.50 91 LEU A O 1
ATOM 723 N N . LYS A 1 92 ? -9.351 -5.751 -0.470 1.00 83.31 92 LYS A N 1
ATOM 724 C CA . LYS A 1 92 ? -10.722 -5.910 -0.987 1.00 83.31 92 LYS A CA 1
ATOM 725 C C . LYS A 1 92 ? -11.026 -7.333 -1.448 1.00 83.31 92 LYS A C 1
ATOM 727 O O . LYS A 1 92 ? -12.170 -7.765 -1.354 1.00 83.31 92 LYS A O 1
ATOM 732 N N . ASP A 1 93 ? -10.003 -8.078 -1.859 1.00 82.25 93 ASP A N 1
ATOM 733 C CA . ASP A 1 93 ? -10.100 -9.508 -2.175 1.00 82.25 93 ASP A CA 1
ATOM 734 C C . ASP A 1 93 ? -10.388 -10.394 -0.938 1.00 82.25 93 ASP A C 1
ATOM 736 O O . ASP A 1 93 ? -10.594 -11.597 -1.066 1.00 82.25 93 ASP A O 1
ATOM 740 N N . GLY A 1 94 ? -10.398 -9.814 0.271 1.00 81.06 94 GLY A N 1
ATOM 741 C CA . GLY A 1 94 ? -10.681 -10.496 1.534 1.00 81.06 94 GLY A CA 1
ATOM 742 C C . GLY A 1 94 ? -9.565 -11.414 2.029 1.00 81.06 94 GLY A C 1
ATOM 743 O O . GLY A 1 94 ? -9.680 -11.984 3.110 1.00 81.06 94 GLY A O 1
ATOM 744 N N . SER A 1 95 ? -8.471 -11.540 1.283 1.00 84.88 95 SER A N 1
ATOM 745 C CA . SER A 1 95 ? -7.413 -12.515 1.559 1.00 84.88 95 SER A CA 1
ATOM 746 C C . SER A 1 95 ? -6.440 -12.079 2.660 1.00 84.88 95 SER A C 1
ATOM 748 O O . SER A 1 95 ? -5.599 -12.861 3.098 1.00 84.88 95 SER A O 1
ATOM 750 N N . PHE A 1 96 ? -6.529 -10.827 3.113 1.00 84.75 96 PHE A N 1
ATOM 751 C CA . PHE A 1 96 ? -5.695 -10.292 4.182 1.00 84.75 96 PHE A CA 1
ATOM 752 C C . PHE A 1 96 ? -6.456 -9.254 5.000 1.00 84.75 96 PHE A C 1
ATOM 754 O O . PHE A 1 96 ? -7.040 -8.319 4.449 1.00 84.75 96 PHE A O 1
ATOM 761 N N . THR A 1 97 ? -6.413 -9.413 6.320 1.00 88.56 97 THR A N 1
ATOM 762 C CA . THR A 1 97 ? -6.855 -8.417 7.298 1.00 88.56 97 THR A CA 1
ATOM 763 C C . THR A 1 97 ? -5.836 -8.381 8.428 1.00 88.56 97 THR A C 1
ATOM 765 O O . THR A 1 97 ? -5.468 -9.432 8.950 1.00 88.56 97 THR A O 1
ATOM 768 N N . LYS A 1 98 ? -5.367 -7.191 8.799 1.00 87.62 98 LYS A N 1
ATOM 769 C CA . LYS A 1 98 ? -4.431 -7.000 9.909 1.00 87.62 98 LYS A CA 1
ATOM 770 C C . LYS A 1 98 ? -4.771 -5.720 10.660 1.00 87.62 98 LYS A C 1
ATOM 772 O O . LYS A 1 98 ? -4.933 -4.667 10.045 1.00 87.62 98 LYS A O 1
ATOM 777 N N . ASP A 1 99 ? -4.816 -5.821 11.982 1.00 89.19 99 ASP A N 1
ATOM 778 C CA . ASP A 1 99 ? -4.878 -4.654 12.854 1.00 89.19 99 ASP A CA 1
ATOM 779 C C . ASP A 1 99 ? -3.463 -4.068 13.018 1.00 89.19 99 ASP A C 1
ATOM 781 O O . ASP A 1 99 ? -2.473 -4.774 13.229 1.00 89.19 99 ASP A O 1
ATOM 785 N N . ILE A 1 100 ? -3.371 -2.758 12.841 1.00 85.12 100 ILE A N 1
ATOM 786 C CA . ILE A 1 100 ? -2.171 -1.930 12.831 1.00 85.12 100 ILE A CA 1
ATOM 787 C C . ILE A 1 100 ? -2.298 -0.945 13.994 1.00 85.12 100 ILE A C 1
ATOM 789 O O . ILE A 1 100 ? -3.397 -0.479 14.297 1.00 85.12 100 ILE A O 1
ATOM 793 N N . CYS A 1 101 ? -1.179 -0.603 14.634 1.00 81.38 101 CYS A N 1
ATOM 794 C CA . CYS A 1 101 ? -1.178 0.263 15.819 1.00 81.38 101 CYS A CA 1
ATOM 795 C C . CYS A 1 101 ? -2.014 -0.264 16.980 1.00 81.38 101 CYS A C 1
ATOM 797 O O . CYS A 1 101 ? -2.741 0.473 17.643 1.00 81.38 101 CYS A O 1
ATOM 799 N N . VAL A 1 102 ? -1.885 -1.562 17.220 1.00 78.75 102 VAL A N 1
ATOM 800 C CA . VAL A 1 102 ? -2.283 -2.148 18.493 1.00 78.75 102 VAL A CA 1
ATOM 801 C C . VAL A 1 102 ? -1.188 -1.788 19.514 1.00 78.75 102 VAL A C 1
ATOM 803 O O . VAL A 1 102 ? -0.013 -1.958 19.171 1.00 78.75 102 VAL A O 1
ATOM 806 N N . PRO A 1 103 ? -1.534 -1.223 20.685 1.00 62.12 103 PRO A N 1
ATOM 807 C CA . PRO A 1 103 ? -0.573 -0.925 21.748 1.00 62.12 103 PRO A CA 1
ATOM 808 C C . PRO A 1 103 ? 0.110 -2.180 22.306 1.00 62.12 103 PRO A C 1
ATOM 810 O O . PRO A 1 103 ? -0.488 -3.279 22.220 1.00 62.12 103 PRO A O 1
#